Protein AF-A0A2T9J1J6-F1 (afdb_monomer_lite)

Sequence (78 aa):
MSDDLSSPFSEVQDPELARLGAAPGKDLSPAARRALEEAAARRDAEAVAALPTEKGGRDGPEPTRFGDWERKGVAVDF

Foldseek 3Di:
DDPDDDDPDPPPPPVVLVVLPDDPPDDDDPVRSVVSVVVVVVVVVPDPPPDPPDDPDDPDDDCVVPVPCDDPRDRDDD

Organism: NCBI:txid2172650

pLDDT: mean 72.38, std 14.08, range [39.19, 93.38]

Secondary structure (DSSP, 8-state):
-------S------HHHHHHTPPTTPPPPHHHHHHHHHHHHHHHHS----PPPPSSSPSSS-HHHH---EETTEE---

Radius of gyration: 20.91 Å; chains: 1; bounding box: 34×66×30 Å

Structure (mmCIF, N/CA/C/O backbone):
data_AF-A0A2T9J1J6-F1
#
_entry.id   AF-A0A2T9J1J6-F1
#
loop_
_atom_site.group_PDB
_atom_site.id
_atom_site.type_symbol
_atom_site.label_atom_id
_atom_site.label_alt_id
_atom_site.label_comp_id
_atom_site.label_asym_id
_atom_site.label_entity_id
_atom_site.label_seq_id
_atom_site.pdbx_PDB_ins_code
_atom_site.Cartn_x
_atom_site.Cartn_y
_atom_site.Cartn_z
_atom_site.occupancy
_atom_site.B_iso_or_equiv
_atom_site.auth_seq_id
_atom_site.auth_comp_id
_atom_site.auth_asym_id
_atom_site.auth_atom_id
_atom_site.pdbx_PDB_model_num
ATOM 1 N N . MET A 1 1 ? -16.622 35.284 16.656 1.00 44.66 1 MET A N 1
ATOM 2 C CA . MET A 1 1 ? -16.093 35.738 15.351 1.00 44.66 1 MET A CA 1
ATOM 3 C C . MET A 1 1 ? -14.718 35.099 15.227 1.00 44.66 1 MET A C 1
ATOM 5 O O . MET A 1 1 ? -13.791 35.604 15.831 1.00 44.66 1 MET A O 1
ATOM 9 N N . SER A 1 2 ? -14.535 33.926 14.637 1.00 39.19 2 SER A N 1
ATOM 10 C CA . SER A 1 2 ? -15.299 33.311 13.559 1.00 39.19 2 SER A CA 1
ATOM 11 C C . SER A 1 2 ? -15.063 31.801 13.603 1.00 39.19 2 SER A C 1
ATOM 13 O O . SER A 1 2 ? -13.979 31.341 13.262 1.00 39.19 2 SER A O 1
ATOM 15 N N . ASP A 1 3 ? -16.069 31.057 14.053 1.00 45.12 3 ASP A N 1
ATOM 16 C CA . ASP A 1 3 ? -16.205 29.639 13.735 1.00 45.12 3 ASP A CA 1
ATOM 17 C C . ASP A 1 3 ? -16.725 29.589 12.297 1.00 45.12 3 ASP A C 1
ATOM 19 O O . ASP A 1 3 ? -17.913 29.796 12.043 1.00 45.12 3 ASP A O 1
ATOM 23 N N . ASP A 1 4 ? -15.794 29.490 11.349 1.00 48.47 4 ASP A N 1
ATOM 24 C CA . ASP A 1 4 ? -16.101 29.473 9.923 1.00 48.47 4 ASP A CA 1
ATOM 25 C C . ASP A 1 4 ? -16.673 28.106 9.533 1.00 48.47 4 ASP A C 1
ATOM 27 O O . ASP A 1 4 ? -16.072 27.050 9.741 1.00 48.47 4 ASP A O 1
ATOM 31 N N . LEU A 1 5 ? -17.891 28.157 9.012 1.00 57.47 5 LEU A N 1
ATOM 32 C CA . LEU A 1 5 ? -18.716 27.032 8.612 1.00 57.47 5 LEU A CA 1
ATOM 33 C C . LEU A 1 5 ? -18.182 26.444 7.297 1.00 57.47 5 LEU A C 1
ATOM 35 O O . LEU A 1 5 ? -18.464 26.964 6.223 1.00 57.47 5 LEU A O 1
ATOM 39 N N . SER A 1 6 ? -17.463 25.325 7.360 1.00 46.34 6 SER A N 1
ATOM 40 C CA . SER A 1 6 ? -17.180 24.459 6.204 1.00 46.34 6 SER A CA 1
ATOM 41 C C . SER A 1 6 ? -16.920 23.042 6.723 1.00 46.34 6 SER A C 1
ATOM 43 O O . SER A 1 6 ? -16.001 22.849 7.508 1.00 46.34 6 SER A O 1
ATOM 45 N N . SER A 1 7 ? -17.674 21.985 6.425 1.00 50.00 7 SER A N 1
ATOM 46 C CA . SER A 1 7 ? -18.805 21.745 5.524 1.00 50.00 7 SER A CA 1
ATOM 47 C C . SER A 1 7 ? -19.560 20.520 6.086 1.00 50.00 7 SER A C 1
ATOM 49 O O . SER A 1 7 ? -18.894 19.583 6.527 1.00 50.00 7 SER A O 1
ATOM 51 N N . PRO A 1 8 ? -20.907 20.466 6.106 1.00 55.28 8 PRO A N 1
ATOM 52 C CA . PRO A 1 8 ? -21.626 19.358 6.741 1.00 55.28 8 PRO A CA 1
ATOM 53 C C . PRO A 1 8 ? -21.636 18.046 5.937 1.00 55.28 8 PRO A C 1
ATOM 55 O O . PRO A 1 8 ? -22.112 17.047 6.460 1.00 55.28 8 PRO A O 1
ATOM 58 N N . PHE A 1 9 ? -21.102 18.008 4.713 1.00 44.75 9 PHE A N 1
ATOM 59 C CA . PHE A 1 9 ? -20.924 16.772 3.941 1.00 44.75 9 PHE A CA 1
ATOM 60 C C . PHE A 1 9 ? -19.674 16.896 3.058 1.00 44.75 9 PHE A C 1
ATOM 62 O O . PHE A 1 9 ? -19.746 17.391 1.933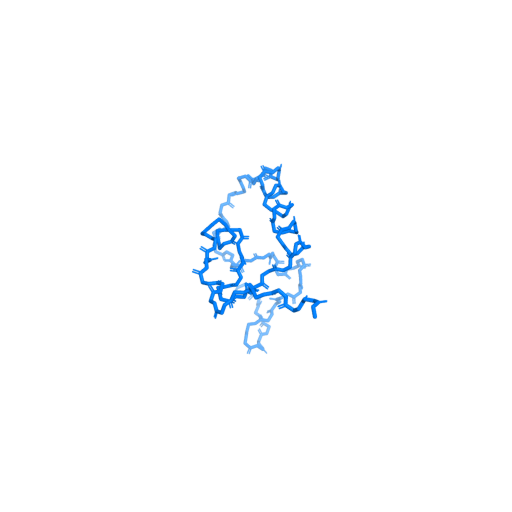 1.00 44.75 9 PHE A O 1
ATOM 69 N N . SER A 1 10 ? -18.510 16.450 3.540 1.00 54.69 10 SER A N 1
ATOM 70 C CA . SER A 1 10 ? -17.316 16.220 2.706 1.00 54.69 10 SER A CA 1
ATOM 71 C C . SER A 1 10 ? -17.452 14.921 1.903 1.00 54.69 10 SER A C 1
ATOM 73 O O . SER A 1 10 ? -16.534 14.112 1.817 1.00 54.69 10 SER A O 1
ATOM 75 N N . GLU A 1 11 ? -18.599 14.712 1.258 1.00 55.03 11 GLU A N 1
ATOM 76 C CA . GLU A 1 11 ? -18.831 13.566 0.377 1.00 55.03 11 GLU A CA 1
ATOM 77 C C . GLU A 1 11 ? -18.287 13.844 -1.029 1.00 55.03 11 GLU A C 1
ATOM 79 O O . GLU A 1 11 ? -18.935 13.626 -2.048 1.00 55.03 11 GLU A O 1
ATOM 84 N N . VAL A 1 12 ? -17.058 14.355 -1.083 1.00 53.28 12 VAL A N 1
ATOM 85 C CA . VAL A 1 12 ? -16.237 14.273 -2.285 1.00 53.28 12 VAL A CA 1
ATOM 86 C C . VAL A 1 12 ? -15.266 13.137 -2.022 1.00 53.28 12 VAL A C 1
ATOM 88 O O . VAL A 1 12 ? -14.151 13.333 -1.545 1.00 53.28 12 VAL A O 1
ATOM 91 N N . GLN A 1 13 ? -15.733 11.916 -2.280 1.00 59.38 13 GLN A N 1
ATOM 92 C CA . GLN A 1 13 ? -14.828 10.795 -2.494 1.00 59.38 13 GLN A CA 1
ATOM 93 C C . GLN A 1 13 ? -13.967 11.163 -3.691 1.00 59.38 13 GLN A C 1
ATOM 95 O O . GLN A 1 13 ? -14.432 11.104 -4.826 1.00 59.38 13 GLN A O 1
ATOM 100 N N . ASP A 1 14 ? -12.738 11.598 -3.433 1.00 70.94 14 ASP A N 1
ATOM 101 C CA . ASP A 1 14 ? -11.762 11.775 -4.492 1.00 70.94 14 ASP A CA 1
ATOM 102 C C . ASP A 1 14 ? -11.496 10.388 -5.105 1.00 70.94 14 ASP A C 1
ATOM 104 O O . ASP A 1 14 ? -10.944 9.505 -4.430 1.00 70.94 14 ASP A O 1
ATOM 108 N N . PRO A 1 15 ? -11.935 10.145 -6.354 1.00 75.94 15 PRO A N 1
ATOM 109 C CA . PRO A 1 15 ? -11.780 8.841 -6.978 1.00 75.94 15 PRO A CA 1
ATOM 110 C C . PRO A 1 15 ? -10.305 8.502 -7.207 1.00 75.94 15 PRO A C 1
ATOM 112 O O . PRO A 1 15 ? -9.975 7.332 -7.383 1.00 75.94 15 PRO A O 1
ATOM 115 N N . GLU A 1 16 ? -9.420 9.500 -7.217 1.00 80.88 16 GLU A N 1
ATOM 116 C CA . GLU A 1 16 ? -7.980 9.317 -7.345 1.00 80.88 16 GLU A CA 1
ATOM 117 C C . GLU A 1 16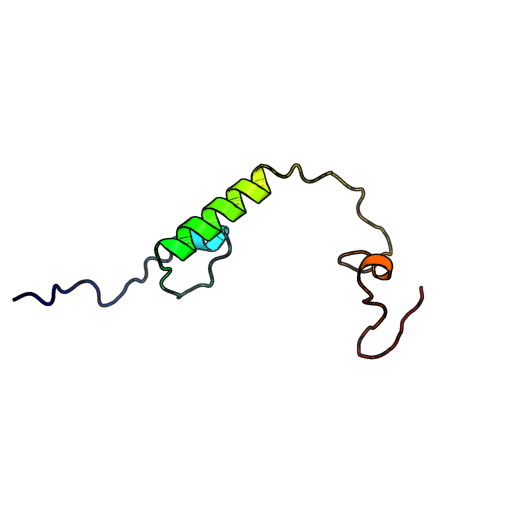 ? -7.413 8.692 -6.062 1.00 80.88 16 GLU A C 1
ATOM 119 O O . GLU A 1 16 ? -6.862 7.593 -6.109 1.00 80.88 16 GLU A O 1
ATOM 124 N N . LEU A 1 17 ? -7.714 9.267 -4.895 1.00 80.69 17 LEU A N 1
ATOM 125 C CA . LEU A 1 17 ? -7.266 8.727 -3.606 1.00 80.69 17 LEU A CA 1
ATOM 126 C C . LEU A 1 17 ? -7.776 7.301 -3.363 1.00 80.69 17 LEU A C 1
ATOM 128 O O . LEU A 1 17 ? -7.052 6.462 -2.818 1.00 80.69 17 LEU A O 1
ATOM 132 N N . ALA A 1 18 ? -8.996 6.993 -3.809 1.00 84.38 18 ALA A N 1
ATOM 133 C CA . ALA A 1 18 ? -9.526 5.632 -3.770 1.00 84.38 18 ALA A CA 1
ATOM 134 C C . ALA A 1 18 ? -8.697 4.660 -4.633 1.00 84.38 18 ALA A C 1
ATOM 136 O O . ALA A 1 18 ? -8.414 3.545 -4.193 1.00 84.38 18 ALA A O 1
ATOM 137 N N . ARG A 1 19 ? -8.245 5.080 -5.825 1.00 85.69 19 ARG A N 1
ATOM 138 C CA . ARG A 1 19 ? -7.339 4.283 -6.678 1.00 85.69 19 ARG A CA 1
ATOM 139 C C . ARG A 1 19 ? -5.972 4.083 -6.034 1.00 85.69 19 ARG A C 1
ATOM 141 O O . ARG A 1 19 ? -5.392 3.012 -6.184 1.00 85.69 19 ARG A O 1
ATOM 148 N N . LEU A 1 20 ? -5.483 5.069 -5.283 1.00 87.88 20 LEU A N 1
ATOM 149 C CA . LEU A 1 20 ? -4.218 4.956 -4.555 1.00 87.88 20 LEU A CA 1
ATOM 150 C C . LEU A 1 20 ? -4.290 4.020 -3.336 1.00 87.88 20 LEU A C 1
ATOM 152 O O . LEU A 1 20 ? -3.240 3.643 -2.805 1.00 87.88 20 LEU A O 1
ATOM 156 N N . GLY A 1 21 ? -5.493 3.592 -2.935 1.00 87.81 21 GLY A N 1
ATOM 157 C CA . GLY A 1 21 ? -5.731 2.656 -1.833 1.00 87.81 21 GLY A CA 1
ATOM 158 C C . GLY A 1 21 ? -6.290 3.299 -0.561 1.00 87.81 21 GLY A C 1
ATOM 159 O O . GLY A 1 21 ? -6.218 2.692 0.508 1.00 87.81 21 GLY A O 1
ATOM 160 N N . ALA A 1 22 ? -6.838 4.515 -0.637 1.00 88.44 22 ALA A N 1
ATOM 161 C CA . ALA A 1 22 ? -7.533 5.123 0.491 1.00 88.44 22 ALA A CA 1
ATOM 162 C C . ALA A 1 22 ? -8.790 4.328 0.874 1.00 88.44 22 ALA A C 1
ATOM 164 O O . ALA A 1 22 ? -9.565 3.893 0.021 1.00 88.44 22 ALA A O 1
ATOM 165 N N . ALA A 1 23 ? -9.030 4.189 2.179 1.00 83.44 23 ALA A N 1
ATOM 166 C CA . ALA A 1 23 ? -10.269 3.604 2.671 1.00 83.44 23 ALA A CA 1
ATOM 167 C C . ALA A 1 23 ? -11.463 4.534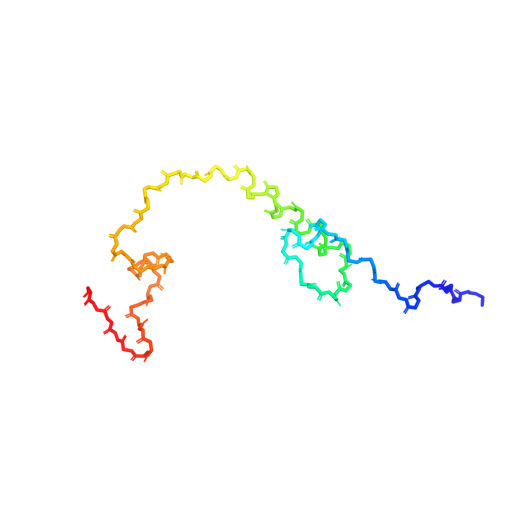 2.358 1.00 83.44 23 ALA A C 1
ATOM 169 O O . ALA A 1 23 ? -11.389 5.729 2.661 1.00 83.44 23 ALA A O 1
ATOM 170 N N . PRO A 1 24 ? -12.571 4.008 1.806 1.00 82.44 24 PRO A N 1
ATOM 171 C CA . PRO A 1 24 ? -13.727 4.820 1.445 1.00 82.44 24 PRO A CA 1
ATOM 172 C C . PRO A 1 24 ? -14.377 5.442 2.687 1.00 82.44 24 PRO A C 1
ATOM 174 O O . PRO A 1 24 ? -14.440 4.820 3.750 1.00 82.44 24 PRO A O 1
ATOM 177 N N . GLY A 1 25 ? -14.861 6.679 2.546 1.00 79.75 25 GLY A N 1
ATOM 178 C CA . GLY A 1 25 ? -15.605 7.387 3.595 1.00 79.75 25 GLY A CA 1
ATOM 179 C C . GLY A 1 25 ? -14.768 7.888 4.777 1.00 79.75 25 GLY A C 1
ATOM 180 O O . GLY A 1 25 ? -15.340 8.250 5.801 1.00 79.75 25 GLY A O 1
ATOM 181 N N . LYS A 1 26 ? -13.431 7.899 4.674 1.00 79.06 26 LYS A N 1
ATOM 182 C CA . LYS A 1 26 ? -12.564 8.574 5.651 1.00 79.06 26 LYS A CA 1
ATOM 183 C C . LYS A 1 26 ? -12.048 9.898 5.111 1.00 79.06 26 LYS A C 1
ATOM 185 O O . LYS A 1 26 ? -11.433 9.938 4.048 1.00 79.06 26 LYS A O 1
ATOM 190 N N . ASP A 1 27 ? -12.199 10.945 5.917 1.00 82.56 27 ASP A N 1
ATOM 191 C CA . ASP A 1 27 ? -11.514 12.210 5.688 1.00 82.56 27 ASP A CA 1
ATOM 192 C C . ASP A 1 27 ? -10.006 12.009 5.872 1.00 82.56 27 ASP A C 1
ATOM 194 O O . ASP A 1 27 ? -9.517 11.670 6.954 1.00 82.56 27 ASP A O 1
ATOM 198 N N . LEU A 1 28 ? -9.248 12.201 4.793 1.00 83.94 28 LEU A N 1
ATOM 199 C CA . LEU A 1 28 ? -7.796 12.101 4.842 1.00 83.94 28 LEU A CA 1
ATOM 200 C C . LEU A 1 28 ? -7.175 13.426 5.277 1.00 83.94 28 LEU A C 1
ATOM 202 O O . LEU A 1 28 ? -7.480 14.496 4.740 1.00 83.94 28 LEU A O 1
ATOM 206 N N . SER A 1 29 ? -6.222 13.341 6.203 1.00 91.62 29 SER A N 1
ATOM 207 C CA . SER A 1 29 ? -5.356 14.472 6.523 1.00 91.62 29 SER A CA 1
ATOM 208 C C . SER A 1 29 ? -4.437 14.808 5.333 1.00 91.62 29 SER A C 1
ATOM 210 O O . SER A 1 29 ? -4.139 13.939 4.506 1.00 91.62 29 SER A O 1
ATOM 212 N N . PRO A 1 30 ? -3.904 16.042 5.247 1.00 88.38 30 PRO A N 1
ATOM 213 C CA . PRO A 1 30 ? -2.919 16.396 4.221 1.00 88.38 30 PRO A CA 1
ATOM 214 C C . PRO A 1 30 ? -1.658 15.516 4.243 1.00 88.38 30 PRO A C 1
ATOM 216 O O . PRO A 1 30 ? -1.015 15.324 3.215 1.00 88.38 30 PRO A O 1
ATOM 219 N N . ALA A 1 31 ? -1.286 14.973 5.407 1.00 90.38 31 ALA A N 1
ATOM 220 C CA . ALA A 1 31 ? -0.171 14.036 5.520 1.00 90.38 31 ALA A CA 1
ATOM 221 C C . ALA A 1 31 ? -0.512 12.660 4.925 1.00 90.38 31 ALA A C 1
ATOM 223 O O . ALA A 1 31 ? 0.317 12.085 4.226 1.00 90.38 31 ALA A O 1
ATOM 224 N N . ALA A 1 32 ? -1.733 12.165 5.152 1.00 89.44 32 ALA A N 1
ATOM 225 C CA . ALA A 1 32 ? -2.182 10.878 4.624 1.00 89.44 32 ALA A CA 1
ATOM 226 C C . ALA A 1 32 ? -2.270 10.877 3.089 1.00 89.44 32 ALA A C 1
ATOM 228 O O . ALA A 1 32 ? -1.838 9.914 2.463 1.00 89.44 32 ALA A O 1
ATOM 229 N N . ARG A 1 33 ? -2.754 11.971 2.483 1.00 90.00 33 ARG A N 1
ATOM 230 C CA . ARG A 1 33 ? -2.774 12.127 1.016 1.00 90.00 33 ARG A CA 1
ATOM 231 C C . ARG A 1 33 ? -1.371 12.043 0.411 1.00 90.00 33 ARG A C 1
ATOM 233 O O . ARG A 1 33 ? -1.125 11.188 -0.430 1.00 90.00 33 ARG A O 1
ATOM 240 N N . ARG A 1 34 ? -0.422 12.826 0.941 1.00 92.94 34 ARG A N 1
ATOM 241 C CA . ARG A 1 34 ? 0.980 12.803 0.484 1.00 92.94 34 ARG A CA 1
ATOM 242 C C . ARG A 1 34 ? 1.631 11.425 0.611 1.00 92.94 34 ARG A C 1
ATOM 244 O O . ARG A 1 34 ? 2.395 11.031 -0.260 1.00 92.94 34 ARG A O 1
ATOM 251 N N . ALA A 1 35 ? 1.329 10.686 1.679 1.00 93.38 35 ALA A N 1
ATOM 252 C CA . ALA A 1 35 ? 1.862 9.338 1.867 1.00 93.38 35 ALA A CA 1
ATOM 253 C C . ALA A 1 35 ? 1.362 8.356 0.792 1.00 93.38 35 ALA A C 1
ATOM 255 O O . ALA A 1 35 ? 2.138 7.535 0.306 1.00 93.38 35 ALA A O 1
ATOM 256 N N . LEU A 1 36 ? 0.085 8.449 0.407 1.00 92.56 36 LEU A N 1
ATOM 257 C CA . LEU A 1 36 ? -0.492 7.629 -0.663 1.00 92.56 36 LEU A CA 1
ATOM 258 C C . LEU A 1 36 ? 0.121 7.967 -2.025 1.00 92.56 36 LEU A C 1
ATOM 260 O O . LEU A 1 36 ? 0.476 7.058 -2.773 1.00 92.56 36 LEU A O 1
ATOM 264 N N . GLU A 1 37 ? 0.295 9.256 -2.313 1.00 92.62 37 GLU A N 1
ATOM 265 C CA . GLU A 1 37 ? 0.942 9.743 -3.536 1.00 92.62 37 GLU A CA 1
ATOM 266 C C . GLU A 1 37 ? 2.407 9.276 -3.628 1.00 92.62 37 GLU A C 1
ATOM 268 O O . GLU A 1 37 ? 2.831 8.755 -4.657 1.00 92.62 37 GLU A O 1
ATOM 273 N N . GLU A 1 38 ? 3.184 9.379 -2.543 1.00 91.94 38 GLU A N 1
ATOM 274 C CA . GLU A 1 38 ? 4.575 8.905 -2.509 1.00 91.94 38 GLU A CA 1
ATOM 275 C C . GLU A 1 38 ? 4.663 7.380 -2.674 1.00 91.94 38 GLU A C 1
ATOM 277 O O . GLU A 1 38 ? 5.535 6.875 -3.383 1.00 91.94 38 GLU A O 1
ATOM 282 N N . ALA A 1 39 ? 3.749 6.628 -2.053 1.00 91.44 39 ALA A N 1
ATOM 283 C CA . ALA A 1 39 ? 3.663 5.181 -2.234 1.00 91.44 39 ALA A CA 1
ATOM 284 C C . ALA A 1 39 ? 3.303 4.803 -3.679 1.00 91.44 39 ALA A C 1
ATOM 286 O O . ALA A 1 39 ? 3.838 3.830 -4.208 1.00 91.44 39 ALA A O 1
ATOM 287 N N . ALA A 1 40 ? 2.428 5.571 -4.334 1.00 90.00 40 ALA A N 1
ATOM 288 C CA . ALA A 1 40 ? 2.116 5.403 -5.750 1.00 90.00 40 ALA A CA 1
ATOM 289 C C . ALA A 1 40 ? 3.354 5.633 -6.622 1.00 90.00 40 ALA A C 1
ATOM 291 O O . ALA A 1 40 ? 3.733 4.744 -7.378 1.00 90.00 40 ALA A O 1
ATOM 292 N N . ALA A 1 41 ? 4.060 6.746 -6.407 1.00 90.38 41 ALA A N 1
ATOM 293 C CA . ALA A 1 41 ? 5.294 7.053 -7.121 1.00 90.38 41 ALA A CA 1
ATOM 294 C C . ALA A 1 41 ? 6.379 5.980 -6.914 1.00 90.38 41 ALA A C 1
ATOM 296 O O . ALA A 1 41 ? 7.113 5.661 -7.846 1.00 90.38 41 ALA A O 1
ATOM 297 N N . ARG A 1 42 ? 6.471 5.382 -5.714 1.00 90.25 42 ARG A N 1
ATOM 298 C CA . ARG A 1 42 ? 7.362 4.235 -5.467 1.00 90.25 42 ARG A CA 1
ATOM 299 C C . ARG A 1 42 ? 6.967 3.006 -6.280 1.00 90.25 42 ARG A C 1
ATOM 301 O O . ARG A 1 42 ? 7.851 2.397 -6.867 1.00 90.25 42 ARG A O 1
ATOM 308 N N . ARG A 1 43 ? 5.675 2.666 -6.339 1.00 86.56 43 ARG A N 1
ATOM 309 C CA . ARG A 1 43 ? 5.173 1.537 -7.145 1.00 86.56 43 ARG A CA 1
ATOM 310 C C . ARG A 1 43 ? 5.430 1.737 -8.638 1.00 86.56 43 ARG A C 1
ATOM 312 O O . ARG A 1 43 ? 5.774 0.776 -9.310 1.00 86.56 43 ARG A O 1
ATOM 319 N N . ASP A 1 44 ? 5.300 2.966 -9.131 1.00 84.62 44 ASP A N 1
ATOM 320 C CA . ASP A 1 44 ? 5.579 3.293 -10.534 1.00 84.62 44 ASP A CA 1
ATOM 321 C C . ASP A 1 44 ? 7.086 3.264 -10.850 1.00 84.62 44 ASP A C 1
ATOM 323 O O . ASP A 1 44 ? 7.486 2.925 -11.965 1.00 84.62 44 ASP A O 1
ATOM 327 N N . ALA A 1 45 ? 7.931 3.621 -9.876 1.00 83.31 45 ALA A N 1
ATOM 328 C CA . ALA A 1 45 ? 9.388 3.618 -10.010 1.00 83.31 45 ALA A CA 1
ATOM 329 C C . ALA A 1 45 ? 10.016 2.228 -9.811 1.00 83.31 45 ALA A C 1
ATOM 331 O O . ALA A 1 45 ? 11.068 1.937 -10.388 1.00 83.31 45 ALA A O 1
ATOM 332 N N . GLU A 1 46 ? 9.398 1.365 -9.003 1.00 81.81 46 GLU A N 1
ATOM 333 C CA . GLU A 1 46 ? 9.761 -0.043 -8.916 1.00 81.81 46 GLU A CA 1
ATOM 334 C C . GLU A 1 46 ? 9.350 -0.730 -10.216 1.00 81.81 46 GLU A C 1
ATOM 336 O O . GLU A 1 46 ? 8.186 -1.048 -10.450 1.00 81.81 46 GLU A O 1
ATOM 341 N N . ALA A 1 47 ? 10.330 -0.989 -11.082 1.00 63.75 47 ALA A N 1
ATOM 342 C CA . ALA A 1 47 ? 10.129 -1.905 -12.187 1.00 63.75 47 ALA A CA 1
ATOM 343 C C . ALA A 1 47 ? 9.661 -3.239 -11.596 1.00 63.75 47 ALA A C 1
ATOM 345 O O . ALA A 1 47 ? 10.449 -3.939 -10.955 1.00 63.75 47 ALA A O 1
ATOM 346 N N . VAL A 1 48 ? 8.383 -3.582 -11.799 1.00 66.88 48 VAL A N 1
ATOM 347 C CA . VAL A 1 48 ? 7.872 -4.925 -11.531 1.00 66.88 48 VAL A CA 1
ATOM 348 C C . VAL A 1 48 ? 8.720 -5.842 -12.390 1.00 66.88 48 VAL A C 1
ATOM 350 O O . VAL A 1 48 ? 8.515 -5.947 -13.601 1.00 66.88 48 VAL A O 1
ATOM 353 N N . ALA A 1 49 ? 9.738 -6.449 -11.781 1.00 65.56 49 ALA A N 1
ATOM 354 C CA . ALA A 1 49 ? 10.479 -7.504 -12.426 1.00 65.56 49 ALA A CA 1
ATOM 355 C C . ALA A 1 49 ? 9.416 -8.509 -12.854 1.00 65.56 49 ALA A C 1
ATOM 357 O O . ALA A 1 49 ? 8.671 -9.011 -12.010 1.00 65.56 49 ALA A O 1
ATOM 358 N N . ALA A 1 50 ? 9.284 -8.720 -14.165 1.00 66.19 50 ALA A N 1
ATOM 359 C CA . ALA A 1 50 ? 8.389 -9.716 -14.726 1.00 66.19 50 ALA A CA 1
ATOM 360 C C . ALA A 1 50 ? 8.950 -11.091 -14.351 1.00 66.19 50 ALA A C 1
ATOM 362 O O . ALA A 1 50 ? 9.593 -11.774 -15.147 1.00 66.19 50 ALA A O 1
ATOM 363 N N . LEU A 1 51 ? 8.789 -11.443 -13.080 1.00 70.00 51 LEU A N 1
ATOM 364 C CA . LEU A 1 51 ? 9.122 -12.741 -12.552 1.00 70.00 51 LEU A CA 1
ATOM 365 C C . LEU A 1 51 ? 8.120 -13.712 -13.177 1.00 70.00 51 LEU A C 1
ATOM 367 O O . LEU A 1 51 ? 6.927 -13.395 -13.263 1.00 70.00 51 LEU A O 1
ATOM 371 N N . PRO A 1 52 ? 8.583 -14.868 -13.672 1.00 73.56 52 PRO A N 1
ATOM 372 C CA . PRO A 1 52 ? 7.669 -15.882 -14.161 1.00 73.56 52 PRO A CA 1
ATOM 373 C C . PRO A 1 52 ? 6.676 -16.212 -13.047 1.00 73.56 52 PRO A C 1
ATOM 375 O O . PRO A 1 52 ? 7.070 -16.379 -11.895 1.00 73.56 52 PRO A O 1
ATOM 378 N N . THR A 1 53 ? 5.391 -16.293 -13.394 1.00 70.31 53 THR A N 1
ATOM 379 C CA . THR A 1 53 ? 4.354 -16.710 -12.449 1.00 70.31 53 THR A CA 1
ATOM 380 C C . THR A 1 53 ? 4.758 -18.043 -11.833 1.00 70.31 53 THR A C 1
ATOM 382 O O . THR A 1 53 ? 4.958 -19.022 -12.561 1.00 70.31 53 THR A O 1
ATOM 385 N N . GLU A 1 54 ? 4.887 -18.082 -10.509 1.00 72.50 54 GLU A N 1
ATOM 386 C CA . GLU A 1 54 ? 5.169 -19.321 -9.797 1.00 72.50 54 GLU A CA 1
ATOM 387 C C . GLU A 1 54 ? 4.006 -20.295 -10.032 1.00 72.50 54 GLU A C 1
ATOM 389 O O . GLU A 1 54 ? 2.847 -20.002 -9.743 1.00 72.50 54 GLU A O 1
ATOM 394 N N . LYS A 1 55 ? 4.298 -21.452 -10.634 1.00 67.25 55 LYS A N 1
ATOM 395 C CA . LYS A 1 55 ? 3.304 -22.499 -10.893 1.00 67.25 55 LYS A CA 1
ATOM 396 C C . LYS A 1 55 ? 3.398 -23.545 -9.794 1.00 67.25 55 LYS A C 1
ATOM 398 O O . LYS A 1 55 ? 4.437 -24.177 -9.648 1.00 67.25 55 LYS A O 1
ATOM 403 N N . GLY A 1 56 ? 2.307 -23.746 -9.060 1.00 65.81 56 GLY A N 1
ATOM 404 C CA . GLY A 1 56 ? 2.234 -24.739 -7.983 1.00 65.81 56 GLY A CA 1
ATOM 405 C C . GLY A 1 56 ? 2.792 -24.271 -6.634 1.00 65.81 56 GLY A C 1
ATOM 406 O O . GLY A 1 56 ? 2.753 -25.047 -5.687 1.00 65.81 56 GLY A O 1
ATOM 407 N N . GLY A 1 57 ? 3.269 -23.025 -6.534 1.00 66.50 57 GLY A N 1
ATOM 408 C CA . GLY A 1 57 ? 3.597 -22.377 -5.262 1.00 66.50 57 GLY A CA 1
ATOM 409 C C . GLY A 1 57 ? 2.351 -21.825 -4.563 1.00 66.50 57 GLY A C 1
ATOM 410 O O . GLY A 1 57 ?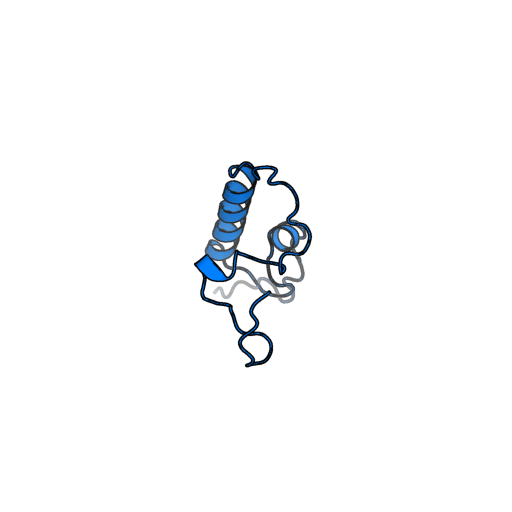 1.309 -21.629 -5.191 1.00 66.50 57 GLY A O 1
ATOM 411 N N . ARG A 1 58 ? 2.444 -21.586 -3.250 1.00 63.53 58 ARG A N 1
ATOM 412 C CA . ARG A 1 58 ? 1.407 -20.851 -2.506 1.00 63.53 58 ARG A CA 1
ATOM 413 C C . ARG A 1 58 ? 1.442 -19.382 -2.927 1.00 63.53 58 ARG A C 1
ATOM 415 O O . ARG A 1 58 ? 2.518 -18.847 -3.161 1.00 63.53 58 ARG A O 1
ATOM 422 N N . ASP A 1 59 ? 0.276 -18.739 -2.980 1.00 65.00 59 ASP A N 1
ATOM 423 C CA . ASP A 1 59 ? 0.214 -17.289 -3.164 1.00 65.00 59 ASP A CA 1
ATOM 424 C C . ASP A 1 59 ? 0.990 -16.585 -2.046 1.00 65.00 59 ASP A C 1
ATOM 426 O O . ASP A 1 59 ? 0.836 -16.916 -0.866 1.00 65.00 59 ASP A O 1
ATOM 430 N N . GLY A 1 60 ? 1.773 -15.577 -2.422 1.00 66.88 60 GLY A N 1
ATOM 431 C CA . GLY A 1 60 ? 2.543 -14.771 -1.4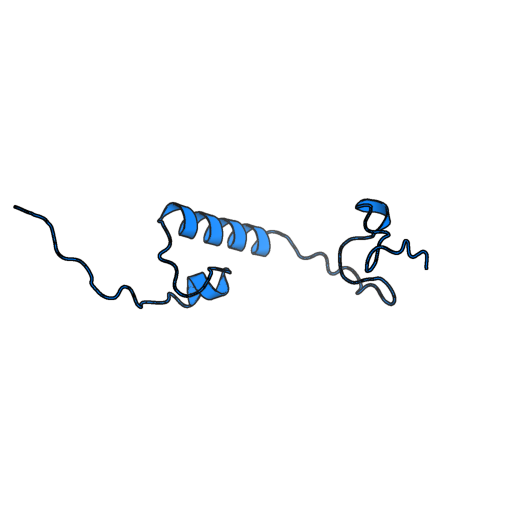86 1.00 66.88 60 GLY A CA 1
ATOM 432 C C . GLY A 1 60 ? 4.028 -15.125 -1.460 1.00 66.88 60 GLY A C 1
ATOM 433 O O . GLY A 1 60 ? 4.518 -15.894 -2.284 1.00 66.88 60 GLY A O 1
ATOM 434 N N . PRO A 1 61 ? 4.783 -14.474 -0.571 1.00 64.62 61 PRO A N 1
ATOM 435 C CA . PRO A 1 61 ? 6.218 -14.628 -0.539 1.00 64.62 61 PRO A CA 1
ATOM 436 C C . PRO A 1 61 ? 6.623 -16.026 -0.045 1.00 64.62 61 PRO A C 1
ATOM 438 O O . PRO A 1 61 ? 5.942 -16.647 0.766 1.00 64.62 61 PRO A O 1
ATOM 441 N N . GLU A 1 62 ? 7.747 -16.512 -0.562 1.00 61.62 62 GLU A N 1
ATOM 442 C CA . GLU A 1 62 ? 8.225 -17.883 -0.378 1.00 61.62 62 GLU A CA 1
ATOM 443 C C . GLU A 1 62 ? 8.265 -18.294 1.120 1.00 61.62 62 GLU A C 1
ATOM 445 O O . GLU A 1 62 ? 8.933 -17.621 1.912 1.00 61.62 62 GLU A O 1
ATOM 450 N N . PRO A 1 63 ? 7.564 -19.370 1.546 1.00 64.12 63 PRO A N 1
ATOM 451 C CA . PRO A 1 63 ? 7.424 -19.728 2.963 1.00 64.12 63 PRO A CA 1
ATOM 452 C C . PRO A 1 63 ? 8.756 -19.964 3.686 1.00 64.12 63 PRO A C 1
ATOM 454 O O . PRO A 1 63 ? 8.861 -19.666 4.878 1.00 64.12 63 PRO A O 1
ATOM 457 N N . THR A 1 64 ? 9.797 -20.437 2.988 1.00 63.16 64 THR A N 1
ATOM 458 C CA . THR A 1 64 ? 11.136 -20.621 3.576 1.00 63.16 64 THR A CA 1
ATOM 459 C C . THR A 1 64 ? 11.787 -19.285 3.938 1.00 63.16 64 THR A C 1
ATOM 461 O O . THR A 1 64 ? 12.528 -19.221 4.918 1.00 63.16 64 THR A O 1
ATOM 464 N N . ARG A 1 65 ? 11.481 -18.192 3.225 1.00 61.41 65 ARG A N 1
ATOM 465 C CA . ARG A 1 65 ? 11.970 -16.842 3.554 1.00 61.41 65 ARG A CA 1
ATOM 466 C C . ARG A 1 65 ? 11.251 -16.189 4.732 1.00 61.41 65 ARG A C 1
ATOM 468 O O . ARG A 1 65 ? 11.875 -15.370 5.401 1.00 61.41 65 ARG A O 1
ATOM 475 N N . PHE A 1 66 ? 9.978 -16.508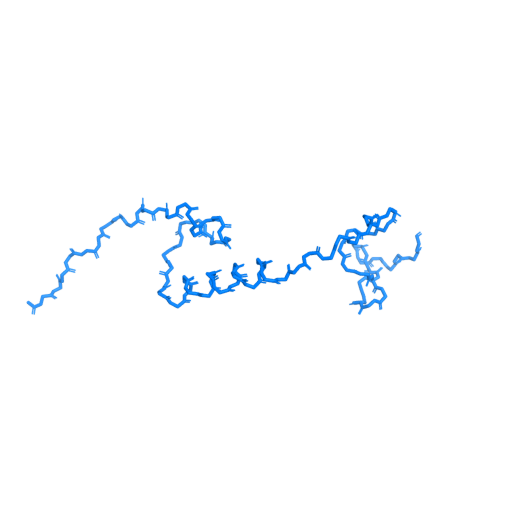 4.973 1.00 66.00 66 PHE A N 1
ATOM 476 C CA . PHE A 1 66 ? 9.137 -15.763 5.928 1.00 66.00 66 PHE A CA 1
ATOM 477 C C . PHE A 1 66 ? 8.587 -16.593 7.095 1.00 66.00 66 PHE A C 1
ATOM 479 O O . PHE A 1 66 ? 8.005 -16.030 8.015 1.00 66.00 66 PHE A O 1
ATOM 486 N N . GLY A 1 67 ? 8.827 -17.907 7.122 1.00 63.34 67 GLY A N 1
ATOM 487 C CA . GLY A 1 67 ? 8.414 -18.772 8.231 1.00 63.34 67 GLY A CA 1
ATOM 488 C C . GLY A 1 67 ? 6.941 -19.196 8.195 1.00 63.34 67 GLY A C 1
ATOM 489 O O . GLY A 1 67 ? 6.485 -19.855 9.125 1.00 63.34 67 GLY A O 1
ATOM 490 N N . ASP A 1 68 ? 6.214 -18.904 7.113 1.00 69.56 68 ASP A N 1
ATOM 491 C CA . ASP A 1 68 ? 4.773 -19.167 6.950 1.00 69.56 68 ASP A CA 1
ATOM 492 C C . ASP A 1 68 ? 4.453 -20.622 6.543 1.00 69.56 68 ASP A C 1
ATOM 494 O O . ASP A 1 68 ? 3.619 -20.901 5.673 1.00 69.56 68 ASP A O 1
ATOM 498 N N . TRP A 1 69 ? 5.107 -21.585 7.196 1.00 70.56 69 TRP A N 1
ATOM 499 C CA . TRP A 1 69 ? 4.908 -23.025 6.969 1.00 70.56 69 TRP A CA 1
ATOM 500 C C . TRP A 1 69 ? 3.536 -23.520 7.438 1.00 70.56 69 TRP A C 1
ATOM 502 O O . TRP A 1 69 ? 3.130 -24.642 7.134 1.00 70.56 69 TRP A O 1
ATOM 512 N N . GLU A 1 70 ? 2.781 -22.692 8.156 1.00 73.31 70 GLU A N 1
ATOM 513 C CA . GLU A 1 70 ? 1.484 -23.065 8.695 1.00 73.31 70 GLU A CA 1
ATOM 514 C C . GLU A 1 70 ? 0.330 -22.725 7.740 1.00 73.31 70 GLU A C 1
ATOM 516 O O . GLU A 1 70 ? 0.277 -21.688 7.069 1.00 73.31 70 GLU A O 1
ATOM 521 N N . ARG A 1 71 ? -0.660 -23.616 7.673 1.00 66.31 71 ARG A N 1
ATOM 522 C CA . ARG A 1 71 ? -1.973 -23.335 7.086 1.00 66.31 71 ARG A CA 1
ATOM 523 C C . ARG A 1 71 ? -3.046 -23.839 8.036 1.00 66.31 71 ARG A C 1
ATOM 525 O O . ARG A 1 71 ? -3.152 -25.039 8.261 1.00 66.31 71 ARG A O 1
ATOM 532 N N . LYS A 1 72 ? -3.865 -22.926 8.570 1.00 71.31 72 LYS A N 1
ATOM 533 C CA . LYS A 1 72 ? -4.890 -23.242 9.587 1.00 71.31 72 LYS A CA 1
ATOM 534 C C . LYS A 1 72 ? -4.307 -23.961 10.824 1.00 71.31 72 LYS A C 1
ATOM 536 O O . LYS A 1 72 ? -4.943 -24.863 11.356 1.00 71.31 72 LYS A O 1
ATOM 541 N N . GLY A 1 73 ? -3.099 -23.578 11.250 1.00 73.81 73 GLY A N 1
ATOM 542 C CA . GLY A 1 73 ? -2.416 -24.158 12.417 1.00 73.81 73 GLY A CA 1
ATOM 543 C C . GLY A 1 73 ? -1.786 -25.535 12.187 1.00 73.81 73 GLY A C 1
ATOM 544 O O . GLY A 1 73 ? -1.436 -26.212 13.147 1.00 73.81 73 GLY A O 1
ATOM 545 N N . VAL A 1 74 ? -1.661 -25.974 10.931 1.00 71.00 74 VAL A N 1
ATOM 546 C CA . VAL A 1 74 ? -0.957 -27.209 10.564 1.00 71.00 74 VAL A CA 1
ATOM 547 C C . VAL A 1 74 ? 0.290 -26.834 9.779 1.00 71.00 74 VAL A C 1
ATOM 549 O O . VAL A 1 74 ? 0.174 -26.108 8.791 1.00 71.00 74 VAL A O 1
ATOM 552 N N . ALA A 1 75 ? 1.457 -27.324 10.201 1.00 74.44 75 ALA A N 1
ATOM 553 C CA . ALA A 1 75 ? 2.681 -27.235 9.412 1.00 74.44 75 ALA A CA 1
ATOM 554 C C . ALA A 1 75 ? 2.516 -28.080 8.138 1.00 74.44 75 ALA A C 1
ATOM 556 O O . ALA A 1 75 ? 2.203 -29.269 8.213 1.00 74.44 75 ALA A O 1
ATOM 557 N N . VAL A 1 76 ? 2.664 -27.449 6.975 1.00 65.00 76 VAL A N 1
ATOM 558 C CA . VAL A 1 76 ? 2.500 -28.071 5.658 1.00 65.00 76 VAL A CA 1
ATOM 559 C C . VAL A 1 76 ? 3.831 -27.993 4.920 1.00 65.00 76 VAL A C 1
ATOM 561 O O . VAL A 1 76 ? 4.344 -26.897 4.708 1.00 65.00 76 VAL A O 1
ATOM 564 N N . ASP A 1 77 ? 4.346 -29.153 4.522 1.00 65.25 77 ASP A N 1
ATOM 565 C CA . ASP A 1 77 ? 5.527 -29.328 3.674 1.00 65.25 77 ASP A CA 1
ATOM 566 C C . ASP A 1 77 ? 5.064 -30.015 2.374 1.00 65.25 77 ASP A C 1
ATOM 568 O O . ASP A 1 77 ? 4.374 -31.032 2.464 1.00 65.25 77 ASP A O 1
ATOM 572 N N . PHE A 1 78 ? 5.377 -29.391 1.226 1.00 58.00 78 PHE A N 1
ATOM 573 C CA . PHE A 1 78 ? 5.013 -29.718 -0.175 1.00 58.00 78 PHE A CA 1
ATOM 574 C C . PHE A 1 78 ? 3.528 -29.995 -0.514 1.00 58.00 78 PHE A C 1
ATOM 576 O O . PHE A 1 78 ? 2.986 -31.092 -0.250 1.00 58.00 78 PHE A O 1
#

InterPro domains:
  IPR012875 Succinate dehydrogenase assembly factor 4 [PF07896] (32-78)